Protein AF-U6R8Z0-F1 (afdb_monomer)

Foldseek 3Di:
DDADAWAADPVRDIDGDPGFHWAALVSLCRRLVHDSVLSVVQLVVCVVVVVDDCVVFWDWADPDPPDIGIIGGPVSSVSSVVRDDGPVD

Organism: NCBI:txid1121098

Radius of gyration: 13.03 Å; Cα contacts (8 Å, |Δi|>4): 125; chains: 1; bounding box: 31×29×33 Å

Structure (mmCIF, N/CA/C/O backbone):
data_AF-U6R8Z0-F1
#
_entry.id   AF-U6R8Z0-F1
#
loop_
_atom_site.group_PDB
_atom_site.id
_atom_site.type_symbol
_atom_site.label_atom_id
_atom_site.label_alt_id
_atom_site.label_comp_id
_atom_site.label_asym_id
_atom_site.label_entity_id
_atom_site.label_seq_id
_atom_site.pdbx_PDB_ins_code
_atom_site.Cartn_x
_atom_site.Cartn_y
_atom_site.Cartn_z
_atom_site.occupancy
_atom_site.B_iso_or_equiv
_atom_site.auth_seq_id
_atom_site.auth_comp_id
_atom_site.auth_asym_id
_atom_site.auth_atom_id
_atom_site.pdbx_PDB_model_num
ATOM 1 N N . MET A 1 1 ? 8.322 -14.374 -5.464 1.00 83.94 1 MET A N 1
ATOM 2 C CA . MET A 1 1 ? 6.851 -14.513 -5.448 1.00 83.94 1 MET A CA 1
ATOM 3 C C . MET A 1 1 ? 6.321 -13.816 -6.683 1.00 83.94 1 MET A C 1
ATOM 5 O O . MET A 1 1 ? 6.664 -12.652 -6.854 1.00 83.94 1 MET A O 1
ATOM 9 N N . ASN A 1 2 ? 5.535 -14.501 -7.515 1.00 89.62 2 ASN A N 1
ATOM 10 C CA . ASN A 1 2 ? 4.781 -13.826 -8.573 1.00 89.62 2 ASN A CA 1
ATOM 11 C C . ASN A 1 2 ? 3.649 -13.040 -7.909 1.00 89.62 2 ASN A C 1
ATOM 13 O O . ASN A 1 2 ? 2.927 -13.594 -7.076 1.00 89.62 2 ASN A O 1
ATOM 17 N N . ARG A 1 3 ? 3.574 -11.739 -8.192 1.00 94.38 3 ARG A N 1
ATOM 18 C CA . ARG A 1 3 ? 2.564 -10.834 -7.641 1.00 94.38 3 ARG A CA 1
ATOM 19 C C . ARG A 1 3 ? 2.190 -9.779 -8.667 1.00 94.38 3 ARG A C 1
ATOM 21 O O . ARG A 1 3 ? 3.057 -9.286 -9.384 1.00 94.38 3 ARG A O 1
ATOM 28 N N . GLY A 1 4 ? 0.919 -9.411 -8.658 1.00 96.50 4 GLY A N 1
ATOM 29 C CA . GLY A 1 4 ? 0.394 -8.278 -9.396 1.00 96.50 4 GLY A CA 1
ATOM 30 C C . GLY A 1 4 ? 0.493 -6.980 -8.598 1.00 96.50 4 GLY A C 1
ATOM 31 O O . GLY A 1 4 ? 0.435 -6.993 -7.365 1.00 96.50 4 GLY A O 1
ATOM 32 N N . VAL A 1 5 ? 0.594 -5.863 -9.314 1.00 97.62 5 VAL A N 1
ATOM 33 C CA . VAL A 1 5 ? 0.520 -4.498 -8.779 1.00 97.62 5 VAL A CA 1
ATOM 34 C C . VAL A 1 5 ? -0.592 -3.778 -9.527 1.00 97.62 5 VAL A C 1
ATOM 36 O O . VAL A 1 5 ? -0.657 -3.871 -10.751 1.00 97.62 5 VAL A O 1
ATOM 39 N N . ILE A 1 6 ? -1.474 -3.100 -8.796 1.00 97.50 6 ILE A N 1
ATOM 40 C CA . ILE A 1 6 ? -2.457 -2.198 -9.397 1.00 97.50 6 ILE A CA 1
ATOM 41 C C . ILE A 1 6 ? -1.761 -0.861 -9.626 1.00 97.50 6 ILE A C 1
ATOM 43 O O . ILE A 1 6 ? -1.078 -0.360 -8.733 1.00 97.50 6 ILE A O 1
ATOM 47 N N . THR A 1 7 ? -1.929 -0.285 -10.811 1.00 96.19 7 THR A N 1
ATOM 48 C CA . THR A 1 7 ? -1.364 1.026 -11.143 1.00 96.19 7 THR A CA 1
ATOM 49 C C . THR A 1 7 ? -2.445 1.950 -11.672 1.00 96.19 7 THR A C 1
ATOM 51 O O . THR A 1 7 ? -3.326 1.512 -12.414 1.00 96.19 7 THR A O 1
ATOM 54 N N . VAL A 1 8 ? -2.337 3.231 -11.337 1.00 93.69 8 VAL A N 1
ATOM 55 C CA . VAL A 1 8 ? -3.155 4.307 -11.899 1.00 93.69 8 VAL A CA 1
ATOM 56 C C . VAL A 1 8 ? -2.208 5.233 -12.653 1.00 93.69 8 VAL A C 1
ATOM 58 O O . VAL A 1 8 ? -1.207 5.669 -12.090 1.00 93.69 8 VAL A O 1
ATOM 61 N N . SER A 1 9 ? -2.456 5.461 -13.942 1.00 90.94 9 SER A N 1
ATOM 62 C CA . SER A 1 9 ? -1.676 6.438 -14.712 1.00 90.94 9 SER A CA 1
ATOM 63 C C . SER A 1 9 ? -2.062 7.868 -14.329 1.00 90.94 9 SER A C 1
ATOM 65 O O . SER A 1 9 ? -3.144 8.102 -13.799 1.00 90.94 9 SER A O 1
ATOM 67 N N . GLU A 1 10 ? -1.234 8.845 -14.701 1.00 86.62 10 GLU A N 1
ATOM 68 C CA . GLU A 1 10 ? -1.564 10.276 -14.564 1.00 86.62 10 GLU A CA 1
ATOM 69 C C . GLU A 1 10 ? -2.882 10.655 -15.267 1.00 86.62 10 GLU A C 1
ATOM 71 O O . GLU A 1 10 ? -3.567 11.582 -14.857 1.00 86.62 10 GLU A O 1
ATOM 76 N N . SER A 1 11 ? -3.278 9.912 -16.308 1.00 89.62 11 SER A N 1
ATOM 77 C CA . SER A 1 11 ? -4.560 10.090 -17.006 1.00 89.62 11 SER A CA 1
ATOM 78 C C . SER A 1 11 ? -5.755 9.426 -16.307 1.00 89.62 11 SER A C 1
ATOM 80 O O . SER A 1 11 ? -6.838 9.373 -16.887 1.00 89.62 11 SER A O 1
ATOM 82 N N . GLY A 1 12 ? -5.563 8.844 -15.120 1.00 87.38 12 GLY A N 1
ATOM 83 C CA . GLY A 1 12 ? -6.593 8.120 -14.371 1.00 87.38 12 GLY A CA 1
ATOM 84 C C . GLY A 1 12 ? -6.887 6.705 -14.884 1.00 87.38 12 GLY A C 1
ATOM 85 O O . GLY A 1 12 ? -7.850 6.078 -14.444 1.00 87.38 12 GLY A O 1
ATOM 86 N N . THR A 1 13 ? -6.082 6.163 -15.805 1.00 94.12 13 THR A N 1
ATOM 87 C CA . THR A 1 13 ? -6.293 4.804 -16.323 1.00 94.12 13 THR A CA 1
ATOM 88 C C . THR A 1 13 ? -5.842 3.783 -15.286 1.00 94.12 13 THR A C 1
ATOM 90 O O . THR A 1 13 ? -4.657 3.696 -14.958 1.00 94.12 13 THR A O 1
ATOM 93 N N . VAL A 1 14 ? -6.779 2.966 -14.807 1.00 94.81 14 VAL A N 1
ATOM 94 C CA . VAL A 1 14 ? -6.495 1.866 -13.878 1.00 94.81 14 VAL A CA 1
ATOM 95 C C . VAL A 1 14 ? -6.075 0.625 -14.661 1.00 94.81 14 VAL A C 1
ATOM 97 O O . VAL A 1 14 ? -6.807 0.153 -15.530 1.00 94.81 14 VAL A O 1
ATOM 100 N N . SER A 1 15 ? -4.909 0.068 -14.335 1.00 96.25 15 SER A N 1
ATOM 101 C CA . SER A 1 15 ? -4.440 -1.210 -14.884 1.00 96.25 15 SER A CA 1
ATOM 102 C C . SER A 1 15 ? -4.489 -2.296 -13.817 1.00 96.25 15 SER A C 1
ATOM 104 O O . SER A 1 15 ? -3.880 -2.167 -12.752 1.00 96.25 15 SER A O 1
ATOM 106 N N . MET A 1 16 ? -5.210 -3.376 -14.120 1.00 95.88 16 MET A N 1
ATOM 107 C CA . MET A 1 16 ? -5.364 -4.529 -13.235 1.00 95.88 16 MET A CA 1
ATOM 108 C C . MET A 1 16 ? -4.426 -5.668 -13.653 1.00 95.88 16 MET A C 1
ATOM 110 O O . MET A 1 16 ? -4.406 -6.031 -14.832 1.00 95.88 16 MET A O 1
ATOM 114 N N . PRO A 1 17 ? -3.667 -6.264 -12.717 1.00 96.31 17 PRO A N 1
ATOM 115 C CA . PRO A 1 17 ? -2.811 -7.401 -13.021 1.00 96.31 17 PRO A CA 1
ATOM 116 C C . PRO A 1 17 ? -3.621 -8.697 -13.157 1.00 96.31 17 PRO A C 1
ATOM 118 O O . PRO A 1 17 ? -4.700 -8.840 -12.586 1.00 96.31 17 PRO A O 1
ATOM 121 N N . THR A 1 18 ? -3.058 -9.677 -13.865 1.00 95.50 18 THR A N 1
ATOM 122 C CA . THR A 1 18 ? -3.613 -11.039 -13.964 1.00 95.50 18 THR A CA 1
ATOM 123 C C . THR A 1 18 ? -3.194 -11.942 -12.800 1.00 95.50 18 THR A C 1
ATOM 125 O O . THR A 1 18 ? -3.864 -12.929 -12.511 1.00 95.50 18 THR A O 1
ATOM 128 N N . ASP A 1 19 ? -2.087 -11.611 -12.131 1.00 95.56 19 ASP A N 1
ATOM 129 C CA . ASP A 1 19 ? -1.602 -12.298 -10.932 1.00 95.56 19 ASP A CA 1
ATOM 130 C C . ASP A 1 19 ? -2.297 -11.794 -9.658 1.00 95.56 19 ASP A C 1
ATOM 132 O O . ASP A 1 19 ? -2.835 -10.687 -9.605 1.00 95.56 19 ASP A O 1
ATOM 136 N N . THR A 1 20 ? -2.207 -12.571 -8.573 1.00 95.88 20 THR A N 1
ATOM 137 C CA . THR A 1 20 ? -2.695 -12.139 -7.256 1.00 95.88 20 THR A CA 1
ATOM 138 C C . THR A 1 20 ? -2.007 -10.848 -6.811 1.00 95.88 20 THR A C 1
ATOM 140 O O . THR A 1 20 ? -0.776 -10.769 -6.761 1.00 95.88 20 THR A O 1
ATOM 143 N N . VAL A 1 21 ? -2.806 -9.854 -6.424 1.00 97.69 21 VAL A N 1
ATOM 144 C CA . VAL A 1 21 ? -2.314 -8.547 -5.982 1.00 97.69 21 VAL A CA 1
ATOM 145 C C . VAL A 1 21 ? -1.623 -8.658 -4.629 1.00 97.69 21 VAL A C 1
ATOM 147 O O . VAL A 1 21 ? -2.228 -9.051 -3.629 1.00 97.69 21 VAL A O 1
ATOM 150 N N . TRP A 1 22 ? -0.358 -8.251 -4.613 1.00 97.81 22 TRP A N 1
ATOM 151 C CA . TRP A 1 22 ? 0.396 -7.969 -3.401 1.00 97.81 22 TRP A CA 1
ATOM 152 C C . TRP A 1 22 ? 1.243 -6.738 -3.662 1.00 97.81 22 TRP A C 1
ATOM 154 O O . TRP A 1 22 ? 2.011 -6.738 -4.619 1.00 97.81 22 TRP A O 1
ATOM 164 N N . MET A 1 23 ? 1.132 -5.708 -2.829 1.00 98.00 23 MET A N 1
ATOM 165 C CA . MET A 1 23 ? 1.779 -4.416 -3.077 1.00 98.00 23 MET A CA 1
ATOM 166 C C . MET A 1 23 ? 2.641 -3.986 -1.896 1.00 98.00 23 MET A C 1
ATOM 168 O O . MET A 1 23 ? 2.308 -4.231 -0.741 1.00 98.00 23 MET A O 1
ATOM 172 N N . THR A 1 24 ? 3.768 -3.350 -2.174 1.00 97.12 24 THR A N 1
ATOM 173 C CA . THR A 1 24 ? 4.594 -2.686 -1.160 1.00 97.12 24 THR A CA 1
ATOM 174 C C . THR A 1 24 ? 3.933 -1.388 -0.697 1.00 97.12 24 THR A C 1
ATOM 176 O O . THR A 1 24 ? 3.101 -0.824 -1.401 1.00 97.12 24 THR A O 1
ATOM 179 N N . MET A 1 25 ? 4.338 -0.855 0.461 1.00 96.38 25 MET A N 1
ATOM 180 C CA . MET A 1 25 ? 3.871 0.474 0.897 1.00 96.38 25 MET A CA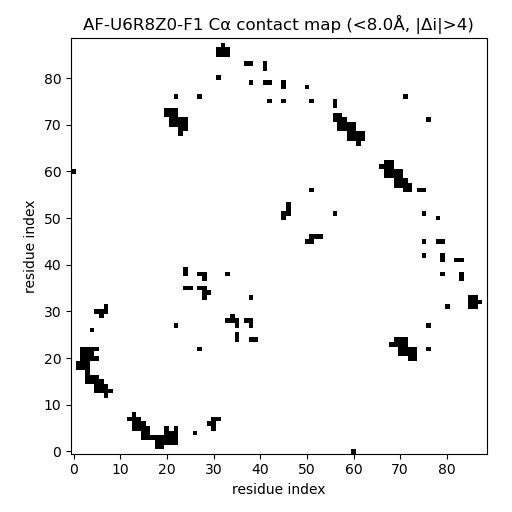 1
ATOM 181 C C . MET A 1 25 ? 4.162 1.574 -0.135 1.00 96.38 25 MET A C 1
ATOM 183 O O . MET A 1 25 ? 3.363 2.496 -0.247 1.00 96.38 25 MET A O 1
ATOM 187 N N . GLN A 1 26 ? 5.272 1.472 -0.876 1.00 95.56 26 GLN A N 1
ATOM 188 C CA . GLN A 1 26 ? 5.616 2.438 -1.919 1.00 95.56 26 GLN A CA 1
ATOM 189 C C . GLN A 1 26 ? 4.667 2.328 -3.112 1.00 95.56 26 GLN A C 1
ATOM 191 O O . GLN A 1 26 ? 4.103 3.327 -3.516 1.00 95.56 26 GLN A O 1
ATOM 196 N N . GLU A 1 27 ? 4.404 1.121 -3.611 1.00 97.25 27 GLU A N 1
ATOM 197 C CA . GLU A 1 27 ? 3.462 0.939 -4.726 1.00 97.25 27 GLU A CA 1
ATOM 198 C C . GLU A 1 27 ? 2.039 1.381 -4.353 1.00 97.25 27 GLU A C 1
ATOM 200 O O . GLU A 1 27 ? 1.321 1.912 -5.190 1.00 97.25 27 GLU A O 1
ATOM 205 N N . ILE A 1 28 ? 1.626 1.193 -3.094 1.00 96.88 28 ILE A N 1
ATOM 206 C CA . ILE A 1 28 ? 0.341 1.705 -2.589 1.00 96.88 28 ILE A CA 1
ATOM 207 C C . ILE A 1 28 ? 0.346 3.239 -2.548 1.00 96.88 28 ILE A C 1
ATOM 209 O O . ILE A 1 28 ? -0.649 3.868 -2.892 1.00 96.88 28 ILE A O 1
ATOM 213 N N . ALA A 1 29 ? 1.457 3.837 -2.115 1.00 95.69 29 ALA A N 1
ATOM 214 C CA . ALA A 1 29 ? 1.636 5.284 -2.077 1.00 95.69 29 ALA A CA 1
ATOM 215 C C . ALA A 1 29 ? 1.589 5.894 -3.484 1.00 95.69 29 ALA A C 1
ATOM 217 O O . ALA A 1 29 ? 0.857 6.857 -3.694 1.00 95.69 29 ALA A O 1
ATOM 218 N N . ASP A 1 30 ? 2.288 5.279 -4.439 1.00 94.44 30 ASP A N 1
ATOM 219 C CA . ASP A 1 30 ? 2.292 5.677 -5.847 1.00 94.44 30 ASP A CA 1
ATOM 220 C C . ASP A 1 30 ? 0.882 5.550 -6.448 1.00 94.44 30 ASP A C 1
ATOM 222 O O . ASP A 1 30 ? 0.400 6.476 -7.091 1.00 94.44 30 ASP A O 1
ATOM 226 N N . MET A 1 31 ? 0.176 4.444 -6.173 1.00 94.62 31 MET A N 1
ATOM 227 C CA . MET A 1 31 ? -1.193 4.216 -6.656 1.00 94.62 31 MET A CA 1
ATOM 228 C C . MET A 1 31 ? -2.193 5.259 -6.132 1.00 94.62 31 MET A C 1
ATOM 230 O O . MET A 1 31 ? -3.099 5.646 -6.863 1.00 94.62 31 MET A O 1
ATOM 234 N N . TYR A 1 32 ? -2.046 5.707 -4.882 1.00 92.62 32 TYR A N 1
ATOM 235 C CA . TYR A 1 32 ? -2.907 6.736 -4.286 1.00 92.62 32 TYR A CA 1
ATOM 236 C C . TYR A 1 32 ? -2.385 8.165 -4.471 1.00 92.62 32 TYR A C 1
ATOM 238 O O . TYR A 1 32 ? -3.008 9.093 -3.963 1.00 92.62 32 TYR A O 1
ATOM 246 N N . ASN A 1 33 ? -1.257 8.356 -5.160 1.00 92.38 33 ASN A N 1
ATOM 247 C CA . ASN A 1 33 ? -0.587 9.649 -5.294 1.00 92.38 33 ASN A CA 1
ATOM 248 C C . ASN A 1 33 ? -0.385 10.361 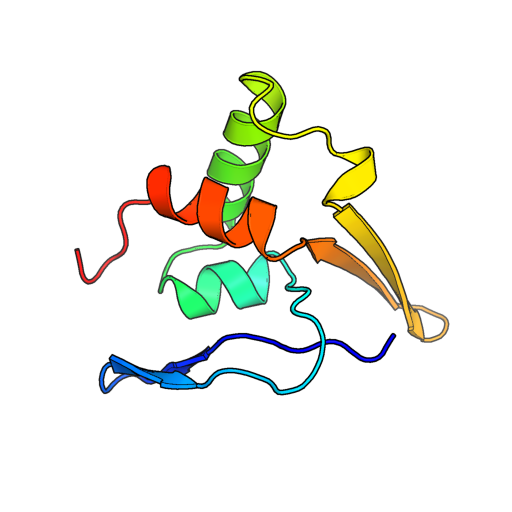-3.935 1.00 92.38 33 ASN A C 1
ATOM 250 O O . ASN A 1 33 ? -0.736 11.525 -3.756 1.00 92.38 33 ASN A O 1
ATOM 254 N N . VAL A 1 34 ? 0.140 9.647 -2.932 1.00 93.44 34 VAL A N 1
ATOM 255 C CA . VAL A 1 34 ? 0.415 10.193 -1.589 1.00 93.44 34 VAL A CA 1
ATOM 256 C C . VAL A 1 34 ? 1.805 9.815 -1.100 1.00 93.44 34 VAL A C 1
ATOM 258 O O . VAL A 1 34 ? 2.410 8.850 -1.551 1.00 93.44 34 VAL A O 1
ATOM 261 N N . PHE A 1 35 ? 2.318 10.516 -0.088 1.00 92.75 35 PHE A N 1
ATOM 262 C CA . PHE A 1 35 ? 3.561 10.097 0.560 1.00 92.75 35 PHE A CA 1
ATOM 263 C C . PHE A 1 35 ? 3.387 8.782 1.335 1.00 92.75 35 PHE A C 1
ATOM 265 O O . PHE A 1 35 ? 2.423 8.604 2.084 1.00 92.75 35 PHE A O 1
ATOM 272 N N . GLY A 1 36 ? 4.397 7.905 1.282 1.00 93.81 36 GLY A N 1
ATOM 273 C CA . GLY A 1 36 ? 4.400 6.621 2.001 1.00 93.81 36 GLY A CA 1
ATOM 274 C C . GLY A 1 36 ? 4.191 6.727 3.520 1.00 93.81 36 GLY A C 1
ATOM 275 O O . GLY A 1 36 ? 3.736 5.775 4.155 1.00 93.81 36 GLY A O 1
ATOM 276 N N . TYR A 1 37 ? 4.447 7.897 4.118 1.00 94.75 37 TYR A N 1
ATOM 277 C CA . TYR A 1 37 ? 4.090 8.179 5.511 1.00 94.75 37 TYR A CA 1
ATOM 278 C C . TYR A 1 37 ? 2.582 8.026 5.778 1.00 94.75 37 TYR A C 1
ATOM 280 O O . TYR A 1 37 ? 2.207 7.414 6.784 1.00 94.75 37 TYR A O 1
ATOM 288 N N . TYR A 1 38 ? 1.724 8.525 4.882 1.00 95.50 38 TYR A N 1
ATOM 289 C CA . TYR A 1 38 ? 0.268 8.431 5.021 1.00 95.50 38 TYR A CA 1
ATOM 290 C C . TYR A 1 38 ? -0.207 6.985 4.904 1.00 95.50 38 TYR A C 1
ATOM 292 O O . TYR A 1 38 ? -0.983 6.533 5.745 1.00 95.50 38 TYR A O 1
ATOM 300 N N . VAL A 1 39 ? 0.364 6.216 3.972 1.00 97.25 39 VAL A N 1
ATOM 301 C CA . VAL A 1 39 ? 0.116 4.770 3.863 1.00 97.25 39 VAL A CA 1
ATOM 302 C C . VAL A 1 39 ? 0.506 4.050 5.150 1.00 97.25 39 VAL A C 1
ATOM 304 O O . VAL A 1 39 ? -0.296 3.311 5.718 1.00 97.25 39 VAL A O 1
ATOM 307 N N . ARG A 1 40 ? 1.702 4.312 5.690 1.00 96.75 40 ARG A N 1
ATOM 308 C CA . ARG A 1 40 ? 2.147 3.710 6.956 1.00 96.75 40 ARG A CA 1
ATOM 309 C C . ARG A 1 40 ? 1.218 4.065 8.119 1.00 96.75 40 ARG A C 1
ATOM 311 O O . ARG A 1 40 ? 0.969 3.218 8.980 1.00 96.75 40 ARG A O 1
ATOM 318 N N . LYS A 1 41 ? 0.725 5.306 8.177 1.00 97.19 41 LYS A N 1
ATOM 319 C CA . LYS A 1 41 ? -0.236 5.757 9.195 1.00 97.19 41 LYS A CA 1
ATOM 320 C C . LYS A 1 41 ? -1.573 5.019 9.052 1.00 97.19 41 LYS A C 1
ATOM 322 O O . LYS A 1 41 ? -2.073 4.507 10.052 1.00 97.19 41 LYS A O 1
ATOM 327 N N . ALA A 1 42 ? -2.098 4.907 7.834 1.00 97.56 42 ALA A N 1
ATOM 328 C CA . ALA A 1 42 ? -3.343 4.204 7.536 1.00 97.56 42 ALA A CA 1
ATOM 329 C C . ALA A 1 42 ? -3.253 2.706 7.865 1.00 97.56 42 ALA A C 1
ATOM 331 O O . ALA A 1 42 ? -4.107 2.195 8.583 1.00 97.56 42 ALA A O 1
ATOM 332 N N . VAL A 1 43 ? -2.182 2.019 7.452 1.00 97.56 43 VAL A N 1
ATOM 333 C CA . VAL A 1 43 ? -1.944 0.598 7.775 1.00 97.56 43 VAL A CA 1
ATOM 334 C C . VAL A 1 43 ? -1.923 0.366 9.287 1.00 97.56 43 VAL A C 1
ATOM 336 O O . VAL A 1 43 ? -2.586 -0.540 9.791 1.00 97.56 43 VAL A O 1
ATOM 339 N N . LYS A 1 44 ? -1.211 1.216 10.040 1.00 97.00 44 LYS A N 1
ATOM 340 C CA . LYS A 1 44 ? -1.200 1.132 11.508 1.00 97.00 44 LYS A CA 1
ATOM 341 C C . LYS A 1 44 ? -2.593 1.308 12.107 1.00 97.00 44 LYS A C 1
ATOM 343 O O . LYS A 1 44 ? -2.915 0.608 13.061 1.00 97.00 44 LYS A O 1
ATOM 348 N N . ALA A 1 45 ? -3.396 2.228 11.573 1.00 97.44 45 ALA A N 1
ATOM 349 C CA . ALA A 1 45 ? -4.766 2.436 12.027 1.00 97.44 45 ALA A CA 1
ATOM 350 C C . ALA A 1 45 ? -5.646 1.209 11.742 1.00 97.44 45 ALA A C 1
ATOM 352 O O . ALA A 1 45 ? -6.315 0.741 12.652 1.00 97.44 45 ALA A O 1
ATOM 353 N N . VAL A 1 46 ? -5.565 0.613 10.544 1.00 97.94 46 VAL A N 1
ATOM 354 C CA . VAL A 1 46 ? -6.298 -0.625 10.205 1.00 97.94 46 VAL A CA 1
ATOM 355 C C . VAL A 1 46 ? -6.040 -1.733 11.232 1.00 97.94 46 VAL A C 1
ATOM 357 O O . VAL A 1 46 ? -6.984 -2.372 11.695 1.00 97.94 46 VAL A O 1
ATOM 360 N N . PHE A 1 47 ? -4.776 -1.951 11.608 1.00 97.00 47 PHE A N 1
ATOM 361 C CA . PHE A 1 47 ? -4.421 -2.978 12.592 1.00 97.00 47 PHE A CA 1
ATOM 362 C C . PHE A 1 47 ? -4.809 -2.593 14.019 1.00 97.00 47 PHE A C 1
ATOM 364 O O . PHE A 1 47 ? -5.303 -3.438 14.761 1.00 97.00 47 PHE A O 1
ATOM 371 N N . LYS A 1 48 ? -4.622 -1.324 14.402 1.00 97.06 48 LYS A N 1
ATOM 372 C CA . LYS A 1 48 ? -5.016 -0.813 15.722 1.00 97.06 48 LYS A CA 1
ATOM 373 C C . LYS A 1 48 ? -6.523 -0.951 15.953 1.00 97.06 48 LYS A C 1
ATOM 375 O O . LYS A 1 48 ? -6.932 -1.324 17.046 1.00 97.06 48 LYS A O 1
ATOM 380 N N . ASP A 1 49 ? -7.316 -0.677 14.925 1.00 96.94 49 ASP A N 1
ATOM 381 C CA . ASP A 1 49 ? -8.777 -0.738 14.970 1.00 96.94 49 ASP A CA 1
ATOM 382 C C . ASP A 1 49 ? -9.306 -2.181 14.834 1.00 96.94 49 ASP A C 1
ATOM 384 O O . ASP A 1 49 ? -10.509 -2.410 14.908 1.00 96.94 49 ASP A O 1
ATOM 388 N N . GLY A 1 50 ? -8.426 -3.166 14.611 1.00 95.25 50 GLY A N 1
ATOM 389 C CA . GLY A 1 50 ? -8.797 -4.576 14.480 1.00 95.25 50 GLY A CA 1
ATOM 390 C C . GLY A 1 50 ? -9.538 -4.931 13.188 1.00 95.25 50 GLY A C 1
ATOM 391 O O . GLY A 1 50 ? -10.068 -6.035 13.089 1.00 95.25 50 GLY A O 1
ATOM 392 N N . ILE A 1 51 ? -9.560 -4.034 12.195 1.00 96.75 51 ILE A N 1
ATOM 393 C CA . ILE A 1 51 ? -10.245 -4.255 10.910 1.00 96.75 51 ILE A CA 1
ATOM 394 C C . ILE A 1 51 ? -9.619 -5.427 10.148 1.00 96.75 51 IL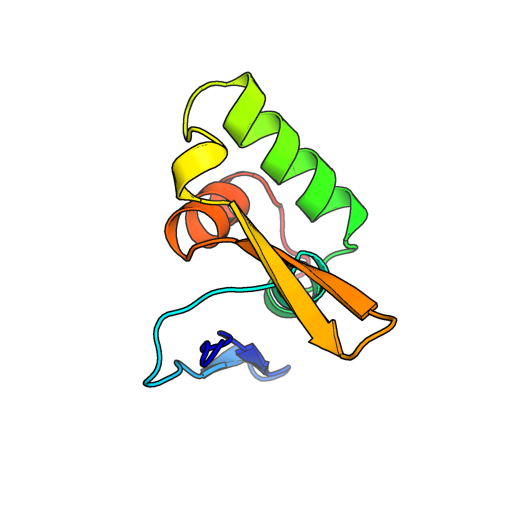E A C 1
ATOM 396 O O . ILE A 1 51 ? -10.333 -6.230 9.555 1.00 96.75 51 ILE A O 1
ATOM 400 N N . LEU A 1 52 ? -8.289 -5.549 10.186 1.00 97.44 52 LEU A N 1
ATOM 401 C CA . LEU A 1 52 ? -7.552 -6.686 9.631 1.00 97.44 52 LEU A CA 1
ATOM 402 C C . LEU A 1 52 ? -6.483 -7.158 10.618 1.00 97.44 52 LEU A C 1
ATOM 404 O O . LEU A 1 52 ? -5.927 -6.371 11.383 1.00 97.44 52 LEU A O 1
ATOM 408 N N . LYS A 1 53 ? -6.161 -8.454 10.569 1.00 95.00 53 LYS A N 1
ATOM 409 C CA . LYS A 1 53 ? -5.039 -9.042 11.312 1.00 95.00 53 LYS A CA 1
ATOM 410 C C . LYS A 1 53 ? -3.815 -9.141 10.414 1.00 95.00 53 LYS A C 1
ATOM 412 O O . LYS A 1 53 ? -3.885 -9.699 9.322 1.00 95.00 53 LYS A O 1
ATOM 417 N N . GLU A 1 54 ? -2.675 -8.679 10.914 1.00 93.75 54 GLU A N 1
ATOM 418 C CA . GLU A 1 54 ? -1.426 -8.592 10.151 1.00 93.75 54 GLU A CA 1
ATOM 419 C C . GLU A 1 54 ? -0.983 -9.926 9.524 1.00 93.75 54 GLU A C 1
ATOM 421 O O . GLU A 1 54 ? -0.540 -9.950 8.379 1.00 93.75 54 GLU A O 1
ATOM 426 N N . GLN A 1 55 ? -1.176 -11.043 10.233 1.00 90.56 55 GLN A N 1
ATOM 427 C CA . GLN A 1 55 ? -0.727 -12.384 9.829 1.00 90.56 55 GLN A CA 1
ATOM 428 C C . GLN A 1 55 ? -1.333 -12.879 8.500 1.00 90.56 55 GLN A C 1
ATOM 430 O O . GLN A 1 55 ? -0.736 -13.735 7.852 1.00 90.56 55 GLN A O 1
ATOM 435 N N . GLY A 1 56 ? -2.493 -12.355 8.084 1.00 91.56 56 GLY A N 1
ATOM 436 C CA . GLY A 1 56 ? -3.144 -12.734 6.822 1.00 91.56 56 GLY A CA 1
ATOM 437 C C . GLY A 1 56 ? -2.852 -11.789 5.656 1.00 91.56 56 GLY A C 1
ATOM 438 O O . GLY A 1 56 ? -2.916 -12.197 4.498 1.00 91.56 56 GLY A O 1
ATOM 439 N N . VAL A 1 57 ? -2.502 -10.537 5.956 1.00 97.12 57 VAL A N 1
ATOM 440 C CA . VAL A 1 57 ? -2.489 -9.449 4.965 1.00 97.12 57 VAL A CA 1
ATOM 441 C C . VAL A 1 57 ? -1.114 -8.827 4.752 1.00 97.12 57 VAL A C 1
ATOM 443 O O . VAL A 1 57 ? -0.981 -7.956 3.900 1.00 97.12 57 VAL A O 1
ATOM 446 N N . ARG A 1 58 ? -0.085 -9.271 5.484 1.00 97.19 58 ARG A N 1
ATOM 447 C CA . ARG A 1 58 ? 1.322 -8.901 5.281 1.00 97.19 58 ARG A CA 1
ATOM 448 C C . ARG A 1 58 ? 2.148 -10.151 4.999 1.00 97.19 58 ARG A C 1
ATOM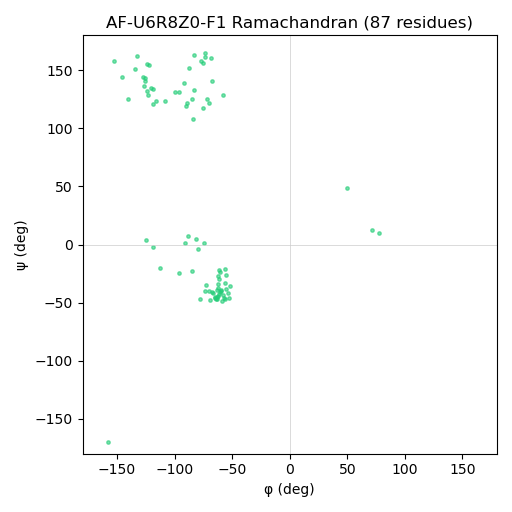 450 O O . ARG A 1 58 ? 2.046 -11.146 5.710 1.00 97.19 58 ARG A O 1
ATOM 457 N N . ARG A 1 59 ? 3.021 -10.084 3.995 1.00 95.88 59 ARG A N 1
ATOM 458 C CA . ARG A 1 59 ? 4.040 -11.108 3.728 1.00 95.88 59 ARG A CA 1
ATOM 459 C C . ARG A 1 59 ? 5.413 -10.471 3.642 1.00 95.88 59 ARG A C 1
ATOM 461 O O . ARG A 1 59 ? 5.583 -9.457 2.972 1.00 95.88 59 ARG A O 1
ATOM 468 N N . HIS A 1 60 ? 6.391 -11.114 4.268 1.00 95.12 60 HIS A N 1
ATOM 469 C CA . HIS A 1 60 ? 7.792 -10.750 4.122 1.00 95.12 60 HIS A CA 1
ATOM 470 C C . HIS A 1 60 ? 8.401 -11.539 2.959 1.00 95.12 60 HIS A C 1
ATOM 472 O O . HIS A 1 60 ? 8.403 -12.770 2.970 1.00 95.12 60 HIS A O 1
ATOM 478 N N . VAL A 1 61 ? 8.883 -10.842 1.931 1.00 93.44 61 VAL A N 1
ATOM 479 C CA . VAL A 1 61 ? 9.373 -11.437 0.682 1.00 93.44 61 VAL A CA 1
ATOM 480 C C . VAL A 1 61 ? 10.841 -11.090 0.486 1.00 93.44 61 VAL A C 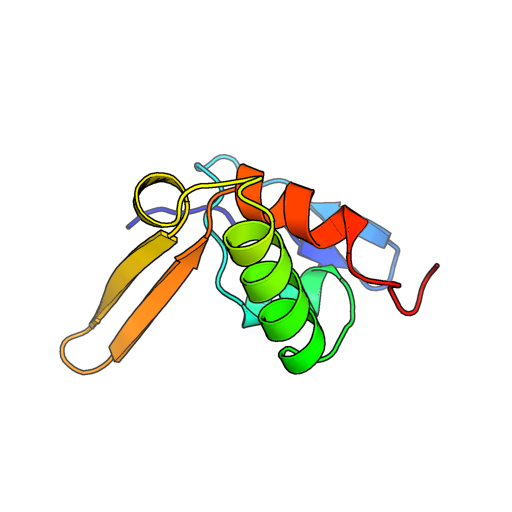1
ATOM 482 O O . VAL A 1 61 ? 11.250 -9.939 0.605 1.00 93.44 61 VAL A O 1
ATOM 485 N N . ARG A 1 62 ? 11.645 -12.091 0.126 1.00 92.56 62 ARG A N 1
ATOM 486 C CA . ARG A 1 62 ? 13.047 -11.906 -0.257 1.00 92.56 62 ARG A CA 1
ATOM 487 C C . ARG A 1 62 ? 13.139 -11.648 -1.764 1.00 92.56 62 ARG A C 1
ATOM 489 O O . ARG A 1 62 ? 12.672 -12.466 -2.553 1.00 92.56 62 ARG A O 1
ATOM 496 N N . LYS A 1 63 ? 13.716 -10.508 -2.166 1.00 86.12 63 LYS A N 1
ATOM 497 C CA . LYS A 1 63 ? 14.007 -10.171 -3.575 1.00 86.12 63 LYS A CA 1
ATOM 498 C C . LYS A 1 63 ? 15.253 -10.900 -4.066 1.00 86.12 63 LYS A C 1
ATOM 500 O O . LYS A 1 63 ? 15.264 -11.432 -5.167 1.00 86.12 63 LYS A O 1
ATOM 505 N N . ASN A 1 64 ? 16.308 -10.858 -3.260 1.00 89.00 64 ASN A N 1
ATOM 506 C CA . ASN A 1 64 ? 17.612 -11.463 -3.518 1.00 89.00 64 ASN A CA 1
ATOM 507 C C . ASN A 1 64 ? 18.336 -11.678 -2.182 1.00 89.00 64 ASN A C 1
ATOM 509 O O . ASN A 1 64 ? 17.747 -11.484 -1.116 1.00 89.00 64 ASN A O 1
ATOM 513 N N . ASP A 1 65 ? 19.620 -12.037 -2.216 1.00 87.56 65 ASP A N 1
ATOM 514 C CA . ASP A 1 65 ? 20.314 -12.396 -0.985 1.00 87.56 65 ASP A CA 1
ATOM 515 C C . ASP A 1 65 ? 20.403 -11.288 0.067 1.00 87.56 65 ASP A C 1
ATOM 517 O O . ASP A 1 65 ? 20.530 -11.598 1.250 1.00 87.56 65 ASP A O 1
ATOM 521 N N . ARG A 1 66 ? 20.279 -10.027 -0.351 1.00 90.00 66 ARG A N 1
ATOM 522 C CA . ARG A 1 66 ? 20.494 -8.842 0.487 1.00 90.00 66 ARG A CA 1
ATOM 523 C C . ARG A 1 66 ? 19.227 -8.041 0.757 1.00 90.00 66 ARG A C 1
ATOM 525 O O . ARG A 1 66 ? 19.208 -7.243 1.685 1.00 90.00 66 ARG A O 1
ATOM 532 N N . ILE A 1 67 ? 18.200 -8.206 -0.072 1.00 91.00 67 ILE A N 1
ATOM 533 C CA . ILE A 1 67 ? 17.010 -7.360 -0.058 1.00 91.00 67 ILE A CA 1
ATOM 534 C C . ILE A 1 67 ? 15.796 -8.216 0.261 1.00 91.00 67 ILE A C 1
ATOM 536 O O . ILE A 1 67 ? 15.436 -9.121 -0.497 1.00 91.00 67 ILE A O 1
ATOM 540 N N . SER A 1 68 ? 15.122 -7.862 1.347 1.00 92.50 68 SER A N 1
ATOM 541 C CA . SER A 1 68 ? 13.775 -8.307 1.663 1.00 92.50 68 SER A CA 1
ATOM 542 C C . SER A 1 68 ? 1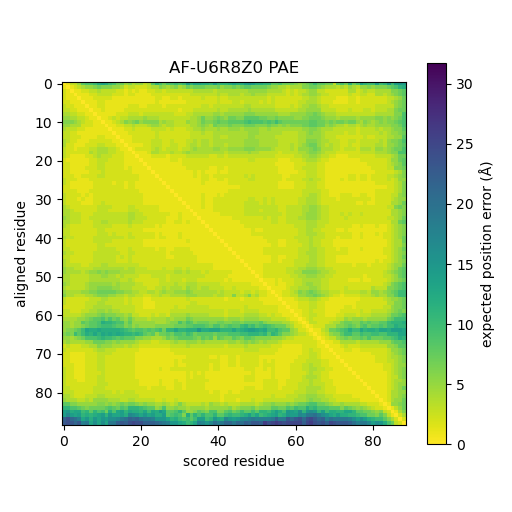2.863 -7.106 1.882 1.00 92.50 68 SER A C 1
ATOM 544 O O . SER A 1 68 ? 13.318 -5.998 2.164 1.00 92.50 68 SER A O 1
ATOM 546 N N . TYR A 1 69 ? 11.572 -7.308 1.669 1.00 94.19 69 TYR A N 1
ATOM 547 C CA . TYR A 1 69 ? 10.572 -6.258 1.760 1.00 94.19 69 TYR A CA 1
ATOM 548 C C . TYR A 1 69 ? 9.218 -6.846 2.137 1.00 94.19 69 TYR A C 1
ATOM 550 O O . TYR A 1 69 ? 8.955 -8.031 1.928 1.00 94.19 69 TYR A O 1
ATOM 558 N N . ASP A 1 70 ? 8.356 -6.003 2.691 1.00 96.06 70 ASP A N 1
ATOM 559 C CA . ASP A 1 70 ? 6.986 -6.380 3.002 1.00 96.06 70 ASP A CA 1
ATOM 560 C C . ASP A 1 70 ? 6.053 -6.045 1.846 1.00 96.06 70 ASP A C 1
ATOM 562 O O . ASP A 1 70 ? 6.144 -4.978 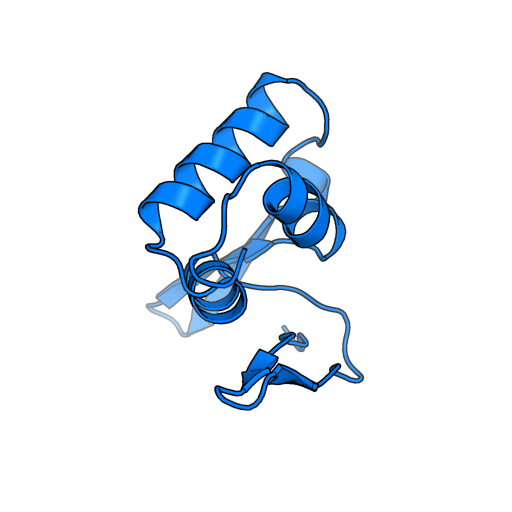1.233 1.00 96.06 70 ASP A O 1
ATOM 566 N N . VAL A 1 71 ? 5.135 -6.965 1.583 1.00 97.38 71 VAL A N 1
ATOM 567 C CA . VAL A 1 71 ? 4.013 -6.771 0.671 1.00 97.38 71 VAL A CA 1
ATOM 568 C C . VAL A 1 71 ? 2.703 -7.002 1.397 1.00 97.38 71 VAL A C 1
ATOM 570 O O . VAL A 1 71 ? 2.636 -7.758 2.370 1.00 97.38 71 VAL A O 1
ATOM 573 N N . TYR A 1 72 ? 1.659 -6.371 0.884 1.00 98.25 72 TYR A N 1
ATOM 574 C CA . TYR A 1 72 ? 0.350 -6.305 1.500 1.00 98.25 72 TYR A CA 1
ATOM 575 C C . TYR A 1 72 ? -0.737 -6.790 0.548 1.00 98.25 72 TYR A C 1
ATOM 577 O O . TYR A 1 72 ? -0.658 -6.524 -0.653 1.00 98.25 72 TYR A O 1
ATOM 585 N N . SER A 1 73 ? -1.716 -7.530 1.073 1.00 97.88 73 SER A N 1
ATOM 586 C CA . SER A 1 73 ? -2.809 -8.094 0.273 1.00 97.88 73 SER A CA 1
ATOM 587 C C . SER A 1 73 ? -3.731 -6.999 -0.256 1.00 97.88 73 SER A C 1
ATOM 589 O O . SER A 1 73 ? -3.804 -5.904 0.306 1.00 97.88 73 SER A O 1
ATOM 591 N N . LEU A 1 74 ? -4.496 -7.324 -1.300 1.00 97.50 74 LEU A N 1
ATOM 592 C CA . LEU A 1 74 ? -5.543 -6.446 -1.823 1.00 97.50 74 LEU A CA 1
ATOM 593 C C . LEU A 1 74 ? -6.517 -5.964 -0.734 1.00 97.50 74 LEU A C 1
ATOM 595 O O . LEU A 1 74 ? -6.938 -4.814 -0.759 1.00 97.50 74 LEU A O 1
ATOM 599 N N . GLU A 1 75 ? -6.838 -6.805 0.252 1.00 98.00 75 GLU A N 1
ATOM 600 C CA . GLU A 1 75 ? -7.737 -6.440 1.356 1.00 98.00 75 GLU A CA 1
ATOM 601 C C . GLU A 1 75 ? -7.174 -5.275 2.175 1.00 98.00 75 GLU A C 1
ATOM 603 O O . GLU A 1 75 ? -7.906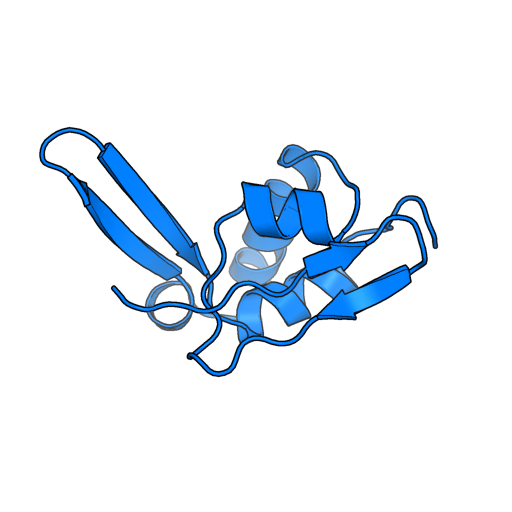 -4.344 2.509 1.00 98.00 75 GLU A O 1
ATOM 608 N N . LEU A 1 76 ? -5.865 -5.287 2.464 1.00 98.12 76 LEU A N 1
ATOM 609 C CA . LEU A 1 76 ? -5.234 -4.166 3.154 1.00 98.12 76 LEU A CA 1
ATOM 610 C C . LEU A 1 76 ? -5.163 -2.931 2.257 1.00 98.12 76 LEU A C 1
ATOM 612 O O . LEU A 1 76 ? -5.410 -1.832 2.745 1.00 98.12 76 LEU A O 1
ATOM 616 N N . VAL A 1 77 ? -4.859 -3.102 0.966 1.00 97.12 77 VAL A N 1
ATOM 617 C CA . VAL A 1 77 ? -4.836 -1.994 -0.005 1.00 97.12 77 VAL A CA 1
ATOM 618 C C . VAL A 1 77 ? -6.189 -1.276 -0.022 1.00 97.12 77 VAL A C 1
ATOM 620 O O . VAL A 1 77 ? -6.223 -0.054 0.115 1.00 97.12 77 VAL A O 1
ATOM 623 N N . ILE A 1 78 ? -7.293 -2.027 -0.082 1.00 96.44 78 ILE A N 1
ATOM 624 C CA . ILE A 1 78 ? -8.662 -1.494 -0.026 1.00 96.44 78 ILE A CA 1
ATOM 625 C C . ILE A 1 78 ? -8.939 -0.829 1.329 1.00 96.44 78 ILE A C 1
ATOM 627 O O . ILE A 1 78 ? -9.427 0.295 1.370 1.00 96.44 78 ILE A O 1
ATOM 631 N N . ALA A 1 79 ? -8.595 -1.471 2.450 1.00 97.50 79 ALA A N 1
ATOM 632 C CA . ALA A 1 79 ? -8.828 -0.905 3.785 1.00 97.50 79 ALA A CA 1
ATOM 633 C C . ALA A 1 79 ? -8.073 0.417 4.025 1.00 97.50 79 ALA A C 1
ATOM 635 O O . ALA A 1 79 ? -8.527 1.266 4.800 1.00 97.50 79 ALA A O 1
ATOM 636 N N . VAL A 1 80 ? -6.920 0.580 3.373 1.00 96.69 80 VAL A N 1
ATOM 637 C CA . VAL A 1 80 ? -6.120 1.806 3.379 1.00 96.69 80 VAL A CA 1
ATOM 638 C C . VAL A 1 80 ? -6.767 2.910 2.538 1.00 96.69 80 VAL A C 1
ATOM 640 O O . VAL A 1 80 ? -6.701 4.060 2.963 1.00 96.69 80 VAL A O 1
ATOM 643 N N . ALA A 1 81 ? -7.438 2.584 1.425 1.00 94.75 81 ALA A N 1
ATOM 644 C CA . ALA A 1 81 ? -8.140 3.562 0.580 1.00 94.75 81 ALA A CA 1
ATOM 645 C C . ALA A 1 81 ? -9.125 4.416 1.393 1.00 94.75 81 ALA A C 1
ATOM 647 O O . ALA A 1 81 ? -9.161 5.631 1.269 1.00 94.75 81 ALA A O 1
ATOM 648 N N . PHE A 1 82 ? -9.864 3.784 2.310 1.00 94.69 82 PHE A N 1
ATOM 649 C CA . PHE A 1 82 ? -10.844 4.450 3.180 1.00 94.69 82 PHE A CA 1
ATOM 650 C C . PHE A 1 82 ? -10.230 5.287 4.317 1.00 94.69 82 PHE A C 1
ATOM 652 O O . PHE A 1 82 ? -10.955 5.802 5.165 1.00 94.69 82 PHE A O 1
ATOM 659 N N . ARG A 1 83 ? -8.900 5.363 4.407 1.00 93.44 83 ARG A N 1
ATOM 660 C CA . ARG A 1 83 ? -8.167 6.072 5.471 1.00 93.44 83 ARG A CA 1
ATOM 661 C C . ARG A 1 83 ? -7.184 7.110 4.930 1.00 93.44 83 ARG A C 1
ATOM 663 O O . ARG A 1 83 ? -6.421 7.673 5.718 1.00 93.44 83 ARG A O 1
ATOM 670 N N . ILE A 1 84 ? -7.160 7.317 3.617 1.00 90.44 84 ILE A N 1
ATOM 671 C CA . ILE A 1 84 ? -6.281 8.266 2.941 1.00 90.44 84 ILE A CA 1
ATOM 672 C C . ILE A 1 84 ? -7.148 9.227 2.137 1.00 90.44 84 ILE A C 1
ATOM 674 O O . ILE A 1 84 ? -7.951 8.787 1.323 1.00 90.44 84 ILE A O 1
ATOM 678 N N . ASP A 1 85 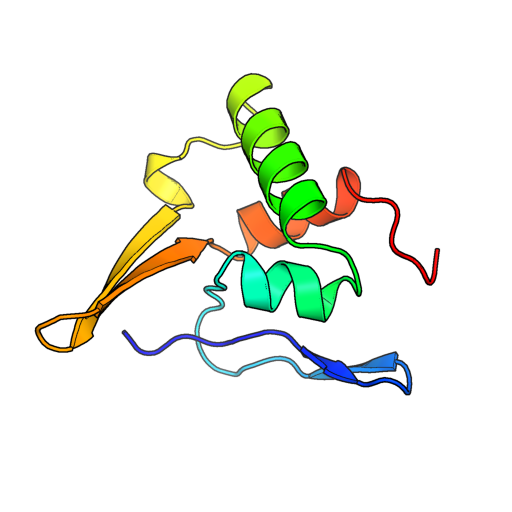? -6.920 10.523 2.334 1.00 83.94 85 ASP A N 1
ATOM 679 C CA . ASP A 1 85 ? -7.385 11.557 1.415 1.00 83.94 85 ASP A CA 1
ATOM 680 C C . ASP A 1 85 ? -6.342 11.657 0.297 1.00 83.94 85 ASP A C 1
ATOM 682 O O . ASP A 1 85 ? -5.199 12.063 0.542 1.00 83.94 85 ASP A O 1
ATOM 686 N N . SER A 1 86 ? -6.685 11.178 -0.901 1.00 73.50 86 SER A N 1
ATOM 687 C CA . SER A 1 86 ? -5.769 11.252 -2.042 1.00 73.50 86 SER A CA 1
ATOM 688 C C . SER A 1 86 ? -5.716 12.682 -2.580 1.00 73.50 86 SER A C 1
ATOM 690 O O . SER A 1 86 ? -6.650 13.454 -2.385 1.00 73.50 86 SER A O 1
ATOM 692 N N . ILE A 1 87 ? -4.627 13.048 -3.260 1.00 69.00 87 ILE A N 1
ATOM 693 C CA . ILE A 1 87 ? -4.480 14.400 -3.829 1.00 69.00 87 ILE A CA 1
ATOM 694 C C . ILE A 1 87 ? -5.564 14.694 -4.883 1.00 69.00 87 ILE A C 1
ATOM 696 O O . ILE A 1 87 ? -5.944 15.846 -5.060 1.00 69.00 87 ILE A O 1
ATOM 700 N N . GLU A 1 88 ? -6.087 13.657 -5.539 1.00 61.28 88 GLU A N 1
ATOM 701 C CA . GLU A 1 88 ? -7.118 13.758 -6.580 1.00 61.28 88 GLU A CA 1
ATOM 702 C C . GLU A 1 88 ? -8.562 13.727 -6.023 1.00 61.28 88 GLU A C 1
ATOM 704 O O . GLU A 1 88 ? -9.510 13.593 -6.797 1.00 61.28 88 GLU A O 1
ATOM 709 N N . SER A 1 89 ? -8.747 13.767 -4.693 1.00 55.72 89 SER A N 1
ATOM 710 C CA . SER A 1 89 ? -10.049 13.624 -4.003 1.00 55.72 89 SER A CA 1
ATOM 711 C C . SER A 1 89 ? -10.768 14.936 -3.705 1.00 55.72 89 SER A C 1
ATOM 713 O O . SER A 1 89 ? -10.098 15.927 -3.344 1.00 55.72 89 SER A O 1
#

Nearest PDB structures (foldseek):
  7b1y-assembly1_A  TM=5.900E-01  e=8.649E-01  Saccharopolyspora erythraea NRRL 2338
  6juv-assembly1_A  TM=4.088E-01  e=6.771E+00  Pyrococcus yayanosii CH1
  3c16-assembly1_B  TM=3.209E-01  e=6.771E+00  Rattus norvegicus

pLDDT: mean 93.31, std 7.13, range [55.72, 98.25]

Mean predicted aligned error: 3.52 Å

Solvent-accessible surface area (backbone atoms only — not comparable to full-atom values): 5207 Å² total; per-residue (Å²): 129,91,59,12,58,65,44,49,45,98,86,66,53,75,47,80,50,92,46,64,53,41,36,35,61,58,53,52,11,61,46,49,60,46,61,46,67,58,45,55,51,24,52,50,46,40,46,73,72,60,77,48,61,62,87,81,34,49,46,82,43,70,80,52,100,86,43,67,48,60,31,28,28,56,69,49,56,55,61,30,55,82,60,53,88,38,76,91,107

Secondary structure (DSSP, 8-state):
---B--EE-TT--EE--SSPBEE-HHHHHHHTTS-HHHHHHHHHHHHHTTSS-HHHHEEEEESSSS-EEEEEEHHHHHHHHTT---TT-

Sequence (89 aa):
MNRGVITVSESGTVSMPTDTVWMTMQEIADMYNVFGYYVRKAVKAVFKDGILKEQGVRRHVRKNDRISYDVYSLELVIAVAFRIDSIES